Protein AF-A0AAD0WQL5-F1 (afdb_monomer)

Structure (mmCIF, N/CA/C/O backbone):
data_AF-A0AAD0WQL5-F1
#
_entry.id   AF-A0AAD0WQL5-F1
#
loop_
_atom_site.group_PDB
_atom_site.id
_atom_site.type_symbol
_atom_site.label_atom_id
_atom_site.label_alt_id
_atom_site.label_comp_id
_atom_site.label_asym_id
_atom_site.label_entity_id
_atom_site.label_seq_id
_atom_site.pdbx_PDB_ins_code
_atom_site.Cartn_x
_atom_site.Cartn_y
_atom_site.Cartn_z
_atom_site.occupancy
_atom_site.B_iso_or_equiv
_atom_site.auth_seq_id
_atom_site.auth_comp_id
_atom_site.auth_asym_id
_atom_site.auth_atom_id
_atom_site.pdbx_PDB_model_num
ATOM 1 N N . MET A 1 1 ? 11.964 1.504 4.386 1.00 55.88 1 MET A N 1
ATOM 2 C CA . MET A 1 1 ? 10.928 1.323 3.345 1.00 55.88 1 MET A CA 1
ATOM 3 C C . MET A 1 1 ? 11.602 0.713 2.138 1.00 55.88 1 MET A C 1
ATOM 5 O O . MET A 1 1 ? 12.535 1.309 1.618 1.00 55.88 1 MET A O 1
ATOM 9 N N . THR A 1 2 ? 11.240 -0.513 1.781 1.00 69.19 2 THR A N 1
ATOM 10 C CA . THR A 1 2 ? 11.925 -1.271 0.729 1.00 69.19 2 THR A CA 1
ATOM 11 C C . THR A 1 2 ? 11.198 -1.079 -0.592 1.00 69.19 2 THR A C 1
ATOM 13 O O . THR A 1 2 ? 9.980 -1.224 -0.643 1.00 69.19 2 THR A O 1
ATOM 16 N N . ALA A 1 3 ? 11.939 -0.756 -1.653 1.00 77.19 3 ALA A N 1
ATOM 17 C CA . ALA A 1 3 ? 11.394 -0.768 -3.007 1.00 77.19 3 ALA A CA 1
ATOM 18 C C . ALA A 1 3 ? 10.775 -2.150 -3.318 1.00 77.19 3 ALA A C 1
ATOM 20 O O . ALA A 1 3 ? 11.282 -3.160 -2.812 1.00 77.19 3 ALA A O 1
ATOM 21 N N . PRO A 1 4 ? 9.698 -2.219 -4.123 1.00 86.81 4 PRO A N 1
ATOM 22 C CA . PRO A 1 4 ? 9.098 -3.492 -4.507 1.00 86.81 4 PRO A CA 1
ATOM 23 C C . PRO A 1 4 ? 10.134 -4.378 -5.209 1.00 86.81 4 PRO A C 1
ATOM 25 O O . PRO A 1 4 ? 11.009 -3.898 -5.934 1.00 86.81 4 PRO A O 1
ATOM 28 N N . SER A 1 5 ? 10.044 -5.691 -4.993 1.00 89.50 5 SER A N 1
ATOM 29 C CA . SER A 1 5 ? 10.902 -6.637 -5.706 1.00 89.50 5 SER A CA 1
ATOM 30 C C . SER A 1 5 ? 10.567 -6.636 -7.200 1.00 89.50 5 SER A C 1
ATOM 32 O O . SER A 1 5 ? 9.422 -6.402 -7.587 1.00 89.50 5 SER A O 1
ATOM 34 N N . LEU A 1 6 ? 11.548 -6.955 -8.054 1.00 86.69 6 LEU A N 1
ATOM 35 C CA . LEU A 1 6 ? 11.308 -7.078 -9.499 1.00 86.69 6 LEU A CA 1
ATOM 36 C C . LEU A 1 6 ? 10.180 -8.070 -9.801 1.00 86.69 6 LEU A C 1
ATOM 38 O O . LEU A 1 6 ? 9.305 -7.751 -10.590 1.00 86.69 6 LEU A O 1
ATOM 42 N N . ARG A 1 7 ? 10.136 -9.209 -9.098 1.00 89.88 7 ARG A N 1
ATOM 43 C CA . ARG A 1 7 ? 9.077 -10.216 -9.264 1.00 89.88 7 ARG A CA 1
ATOM 44 C C . ARG A 1 7 ? 7.684 -9.667 -8.948 1.00 89.88 7 ARG A C 1
ATOM 46 O O . ARG A 1 7 ? 6.719 -10.033 -9.607 1.00 89.88 7 ARG A O 1
ATOM 53 N N . LYS A 1 8 ? 7.576 -8.800 -7.935 1.00 91.69 8 LYS A N 1
ATOM 54 C CA . LYS A 1 8 ? 6.314 -8.136 -7.598 1.00 91.69 8 LYS A CA 1
ATOM 55 C C . LYS A 1 8 ? 5.894 -7.168 -8.701 1.00 91.69 8 LYS A C 1
ATOM 57 O O . LYS A 1 8 ? 4.737 -7.183 -9.088 1.00 91.69 8 LYS A O 1
ATOM 62 N N . LEU A 1 9 ? 6.834 -6.391 -9.237 1.00 93.25 9 LEU A N 1
ATOM 63 C CA . LEU A 1 9 ? 6.569 -5.491 -10.362 1.00 93.25 9 LEU A CA 1
ATOM 64 C C . LEU A 1 9 ? 6.163 -6.249 -11.627 1.00 93.25 9 LEU A C 1
ATOM 66 O O . LEU A 1 9 ? 5.269 -5.794 -12.323 1.00 93.25 9 LEU A O 1
ATOM 70 N N . GLU A 1 10 ? 6.795 -7.388 -11.919 1.00 94.12 10 GLU A N 1
ATOM 71 C CA . GLU A 1 10 ?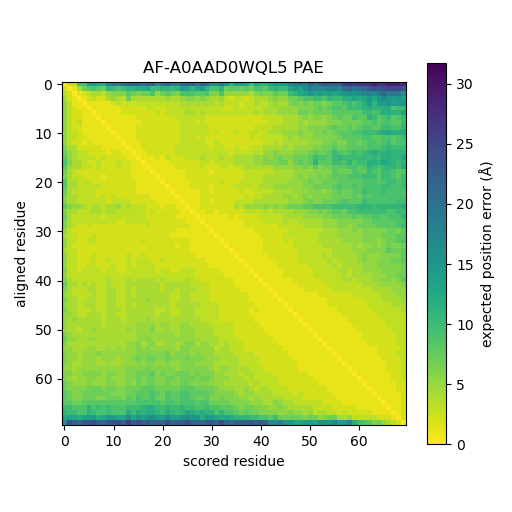 6.426 -8.226 -13.067 1.00 94.12 10 GLU A CA 1
ATOM 72 C C . GLU A 1 10 ? 4.970 -8.683 -12.976 1.00 94.12 10 GLU A C 1
ATOM 74 O O . GLU A 1 10 ? 4.221 -8.550 -13.938 1.00 94.12 10 GLU A O 1
ATOM 79 N N . PHE A 1 11 ? 4.570 -9.176 -11.802 1.00 95.00 11 PHE A N 1
ATOM 80 C CA . PHE A 1 11 ? 3.208 -9.635 -11.559 1.00 95.00 11 PHE A CA 1
ATOM 81 C C . PHE A 1 11 ? 2.194 -8.484 -11.561 1.00 95.00 11 PHE A C 1
ATOM 83 O O . PHE A 1 11 ? 1.191 -8.552 -12.260 1.00 95.00 11 PHE A O 1
ATOM 90 N N . ASP A 1 12 ? 2.455 -7.420 -10.798 1.00 94.81 12 ASP A N 1
ATOM 91 C CA . ASP A 1 12 ? 1.501 -6.322 -10.607 1.00 94.81 12 ASP A CA 1
ATOM 92 C C . ASP A 1 12 ? 1.317 -5.469 -11.879 1.00 94.81 12 ASP A C 1
ATOM 94 O O . ASP A 1 12 ? 0.256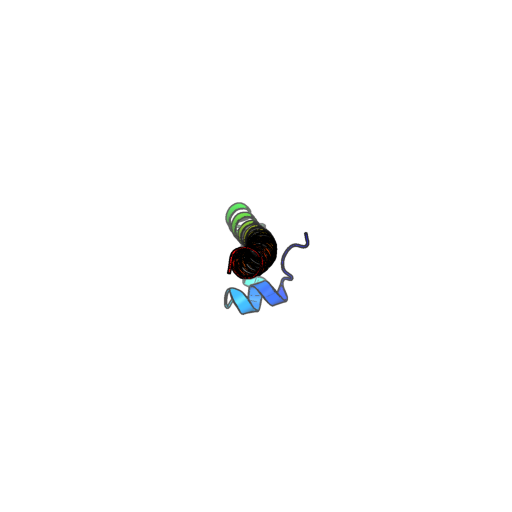 -4.878 -12.070 1.00 94.81 12 ASP A O 1
ATOM 98 N N . LEU A 1 13 ? 2.345 -5.369 -12.731 1.00 93.94 13 LEU A N 1
ATOM 99 C CA . LEU A 1 13 ? 2.308 -4.583 -13.972 1.00 93.94 13 LEU A CA 1
ATOM 100 C C . LEU A 1 13 ? 2.068 -5.439 -15.221 1.00 93.94 13 LEU A C 1
ATOM 102 O O . LEU A 1 13 ? 2.013 -4.878 -16.311 1.00 93.94 13 LEU A O 1
ATOM 106 N N . ASP A 1 14 ? 1.960 -6.761 -15.065 1.00 96.31 14 ASP A N 1
ATOM 107 C CA . ASP A 1 14 ? 1.835 -7.737 -16.153 1.00 96.31 14 ASP A CA 1
ATOM 108 C C . ASP A 1 14 ? 2.904 -7.551 -17.248 1.00 96.31 14 ASP A C 1
ATOM 110 O O . ASP A 1 14 ? 2.640 -7.414 -18.444 1.00 96.31 14 ASP A O 1
ATOM 114 N N . VAL A 1 15 ? 4.167 -7.486 -16.817 1.00 94.62 15 VAL A N 1
ATOM 115 C CA . VAL A 1 15 ? 5.328 -7.339 -17.705 1.00 94.62 15 VAL A CA 1
ATOM 116 C C . VAL A 1 15 ? 6.440 -8.301 -17.321 1.00 94.62 15 VAL A C 1
ATOM 118 O O . VAL A 1 15 ? 6.588 -8.692 -16.169 1.00 94.62 15 VAL A O 1
ATOM 121 N N . ASN A 1 16 ? 7.297 -8.638 -18.282 1.00 94.44 16 ASN A N 1
ATOM 122 C CA . ASN A 1 16 ? 8.481 -9.445 -18.004 1.00 94.44 16 ASN A CA 1
ATOM 123 C C . ASN A 1 16 ? 9.665 -8.609 -17.477 1.00 94.44 16 ASN A C 1
ATOM 125 O O . ASN A 1 16 ? 9.776 -7.395 -17.693 1.00 94.44 16 ASN A O 1
ATOM 129 N N . LYS A 1 17 ? 10.617 -9.299 -16.845 1.00 91.19 17 LYS A N 1
ATOM 130 C CA . LYS A 1 17 ? 11.866 -8.743 -16.312 1.00 91.19 17 LYS A CA 1
ATOM 131 C C . LYS A 1 17 ? 12.650 -7.909 -17.325 1.00 91.19 17 LYS A C 1
ATOM 133 O O . LYS A 1 17 ? 13.209 -6.872 -16.966 1.00 91.19 17 LYS A O 1
ATOM 138 N N . THR A 1 18 ? 12.706 -8.340 -18.584 1.00 94.44 18 THR A N 1
ATOM 139 C CA . THR A 1 18 ? 13.436 -7.632 -19.647 1.00 94.44 18 THR A CA 1
ATOM 140 C C . THR A 1 18 ? 12.827 -6.257 -19.901 1.00 94.44 18 THR A C 1
ATOM 142 O O . THR A 1 18 ? 13.559 -5.272 -19.989 1.00 94.44 18 THR A O 1
ATOM 145 N N . THR A 1 19 ? 11.498 -6.154 -19.935 1.00 94.69 19 THR A N 1
ATOM 146 C CA . THR A 1 19 ? 10.778 -4.882 -20.055 1.00 94.69 19 THR A CA 1
ATOM 147 C C . THR A 1 19 ? 11.100 -3.951 -18.889 1.00 94.69 19 THR A C 1
ATOM 149 O O . THR A 1 19 ? 11.439 -2.791 -19.120 1.00 94.69 19 THR A O 1
ATOM 152 N N . LEU A 1 20 ? 11.104 -4.454 -17.650 1.00 93.31 20 LEU A N 1
ATOM 153 C CA . LEU A 1 20 ? 11.479 -3.652 -16.477 1.00 93.31 20 LEU A CA 1
ATOM 154 C C . LEU A 1 20 ? 12.928 -3.147 -16.556 1.00 93.31 20 LEU A C 1
ATOM 156 O O . LEU A 1 20 ? 13.194 -1.976 -16.279 1.00 93.31 20 LEU A O 1
ATOM 160 N N . HIS A 1 21 ? 13.871 -3.996 -16.978 1.00 92.31 21 HIS A N 1
ATOM 161 C CA . HIS A 1 21 ? 15.258 -3.580 -17.205 1.00 92.31 21 HIS A CA 1
ATOM 162 C C . HIS A 1 21 ? 15.370 -2.524 -18.308 1.00 92.31 21 HIS A C 1
ATOM 164 O O . HIS A 1 21 ? 16.106 -1.545 -18.151 1.00 92.31 21 HIS A O 1
ATOM 170 N N . ASN A 1 22 ? 14.612 -2.684 -19.394 1.00 95.00 22 ASN A N 1
ATOM 171 C CA . ASN A 1 22 ? 14.560 -1.714 -20.478 1.00 95.00 22 ASN A CA 1
ATOM 172 C C . ASN A 1 22 ? 14.003 -0.378 -20.000 1.00 95.00 22 ASN A C 1
ATOM 174 O O . ASN A 1 22 ? 14.572 0.655 -20.340 1.00 95.00 22 ASN A O 1
ATOM 178 N N . TRP A 1 23 ? 12.952 -0.361 -19.181 1.00 95.19 23 TRP A N 1
ATOM 179 C CA . TRP A 1 23 ? 12.437 0.878 -18.600 1.00 95.19 23 TRP A CA 1
ATOM 180 C C . TRP A 1 23 ? 13.458 1.536 -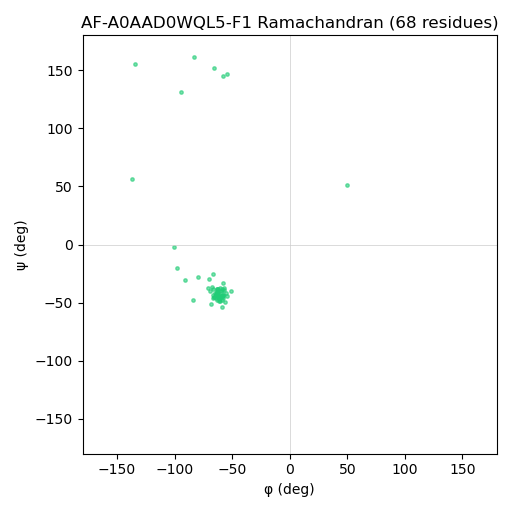17.683 1.00 95.19 23 TRP A C 1
ATOM 182 O O . TRP A 1 23 ? 13.713 2.725 -17.832 1.00 95.19 23 TRP A O 1
ATOM 192 N N . LYS A 1 24 ? 14.136 0.771 -16.823 1.00 93.19 24 LYS A N 1
ATOM 193 C CA . LYS A 1 24 ? 15.200 1.308 -15.966 1.00 93.19 24 LYS A CA 1
ATOM 194 C C . LYS A 1 24 ? 16.324 1.978 -16.771 1.00 93.19 24 LYS A C 1
ATOM 196 O O . LYS A 1 24 ? 16.848 3.000 -16.341 1.00 93.19 24 LYS A O 1
ATOM 201 N N . LYS A 1 25 ? 16.687 1.422 -17.933 1.00 95.06 25 LYS A N 1
ATOM 202 C CA . LYS A 1 25 ? 17.766 1.942 -18.793 1.00 95.06 25 LYS A CA 1
ATOM 203 C C . LYS A 1 25 ? 17.319 3.076 -19.722 1.00 95.06 25 LYS A C 1
ATOM 205 O O . LYS A 1 25 ? 18.011 4.078 -19.838 1.00 95.06 25 LYS A O 1
ATOM 210 N N . SER A 1 26 ? 16.200 2.897 -20.420 1.00 96.56 26 SER A N 1
ATOM 211 C CA . SER A 1 26 ? 15.744 3.786 -21.503 1.00 96.56 26 SER A CA 1
ATOM 212 C C . SER A 1 26 ? 14.704 4.816 -21.061 1.00 96.56 26 SER A C 1
ATOM 214 O O . SER A 1 26 ? 14.524 5.830 -21.729 1.00 96.56 26 SER A O 1
ATOM 216 N N . ARG A 1 27 ? 14.015 4.574 -19.939 1.00 95.69 27 ARG A N 1
ATOM 217 C CA . ARG A 1 27 ? 12.961 5.437 -19.381 1.00 95.69 27 ARG A CA 1
ATOM 218 C C . ARG A 1 27 ? 13.116 5.580 -17.856 1.00 95.69 27 ARG A C 1
ATOM 220 O O . ARG A 1 27 ? 12.174 5.278 -17.120 1.00 95.69 27 ARG A O 1
ATOM 227 N N . PRO A 1 28 ? 14.278 6.043 -17.357 1.00 95.38 28 PRO A N 1
ATOM 228 C CA . PRO A 1 28 ? 14.588 6.032 -15.926 1.00 95.38 28 PRO A CA 1
ATOM 229 C C . PRO A 1 28 ? 13.558 6.791 -15.079 1.00 95.38 28 PRO A C 1
ATOM 231 O O . PRO A 1 28 ? 13.154 6.284 -14.041 1.00 95.38 28 PRO A O 1
ATOM 234 N N . LYS A 1 29 ? 13.048 7.933 -15.564 1.00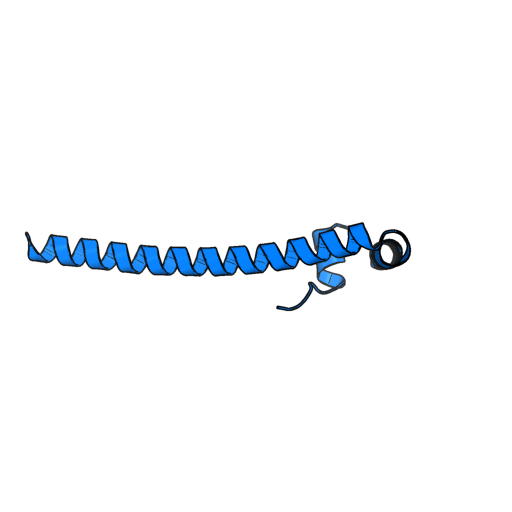 96.81 29 LYS A N 1
ATOM 235 C CA . LYS A 1 29 ? 12.005 8.712 -14.872 1.00 96.81 29 LYS A CA 1
ATOM 236 C C . LYS A 1 29 ? 10.683 7.952 -14.716 1.00 96.81 29 LYS A C 1
ATOM 238 O O . LYS A 1 29 ? 10.043 8.055 -13.680 1.00 96.81 29 LYS A O 1
ATOM 243 N N . LEU A 1 30 ? 10.277 7.180 -15.731 1.00 94.06 30 LEU A N 1
ATOM 244 C CA . LEU A 1 30 ? 9.080 6.334 -15.645 1.00 94.06 30 LEU A CA 1
ATOM 245 C C . LEU A 1 30 ? 9.293 5.221 -14.619 1.00 94.06 30 LEU A C 1
ATOM 247 O O . LEU A 1 30 ? 8.423 4.963 -13.796 1.00 94.06 30 LEU A O 1
ATOM 251 N N . PHE A 1 31 ? 10.455 4.567 -14.671 1.00 94.31 31 PHE A N 1
ATOM 252 C CA . PHE A 1 31 ? 10.787 3.504 -13.732 1.00 94.31 31 PHE A CA 1
ATOM 253 C C . PHE A 1 31 ? 10.813 4.023 -12.287 1.00 94.31 31 PHE A C 1
ATOM 255 O O . PHE A 1 31 ? 10.232 3.401 -11.407 1.00 94.31 31 PHE A O 1
ATOM 262 N N . GLU A 1 32 ? 11.427 5.182 -12.051 1.00 95.06 32 GLU A N 1
ATOM 263 C CA . GLU A 1 32 ? 11.444 5.849 -10.748 1.00 95.06 32 GLU A CA 1
ATOM 264 C C . GLU A 1 32 ? 10.035 6.210 -10.271 1.00 95.06 32 GLU A C 1
ATOM 266 O O . GLU A 1 32 ? 9.665 5.829 -9.165 1.00 95.06 32 GLU A O 1
ATOM 271 N N . PHE A 1 33 ? 9.218 6.834 -11.126 1.00 95.94 33 PHE A N 1
ATOM 272 C CA . PHE A 1 33 ? 7.824 7.157 -10.811 1.00 95.94 33 PHE A CA 1
ATOM 273 C C . PHE A 1 33 ? 7.026 5.921 -10.372 1.00 95.94 33 PHE A C 1
ATOM 275 O O . PHE A 1 33 ? 6.307 5.962 -9.374 1.00 95.94 33 PHE A O 1
ATOM 282 N N . ILE A 1 34 ? 7.191 4.800 -11.084 1.00 94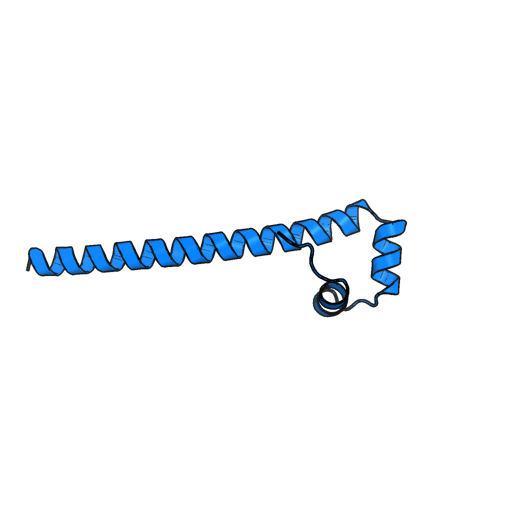.25 34 ILE A N 1
ATOM 283 C CA . ILE A 1 34 ? 6.573 3.529 -10.703 1.00 94.25 34 ILE A CA 1
ATOM 284 C C . ILE A 1 34 ? 7.049 3.134 -9.304 1.00 94.25 34 ILE A C 1
ATOM 286 O O . ILE A 1 34 ? 6.217 2.923 -8.432 1.00 94.25 34 ILE A O 1
ATOM 290 N N . ILE A 1 35 ? 8.358 3.068 -9.051 1.00 94.12 35 ILE A N 1
ATOM 291 C CA . ILE A 1 35 ? 8.895 2.660 -7.743 1.00 94.12 35 ILE A CA 1
ATOM 292 C C . ILE A 1 35 ? 8.387 3.552 -6.601 1.00 94.12 35 ILE A C 1
ATOM 294 O O . ILE A 1 35 ? 8.007 3.017 -5.556 1.00 94.12 35 ILE A O 1
ATOM 298 N N . GLU A 1 36 ? 8.352 4.871 -6.789 1.00 94.50 36 GLU A N 1
ATOM 299 C CA . GLU A 1 36 ? 7.841 5.805 -5.780 1.00 94.50 36 GLU A CA 1
ATOM 300 C C . GLU A 1 36 ? 6.355 5.566 -5.488 1.00 94.50 36 GLU A C 1
ATOM 302 O O . GLU A 1 36 ? 5.986 5.457 -4.322 1.00 94.50 36 GLU A O 1
ATOM 307 N N . SER A 1 37 ? 5.523 5.309 -6.504 1.00 94.06 37 SER A N 1
ATOM 308 C CA . SER A 1 37 ? 4.096 5.018 -6.289 1.00 94.06 37 SER A CA 1
ATOM 309 C C . SER A 1 37 ? 3.846 3.805 -5.373 1.00 94.06 37 SER A C 1
ATOM 311 O O . SER A 1 37 ? 2.901 3.797 -4.581 1.00 94.06 37 SER A O 1
ATOM 313 N N . TYR A 1 38 ? 4.720 2.790 -5.414 1.00 93.50 38 TYR A N 1
ATOM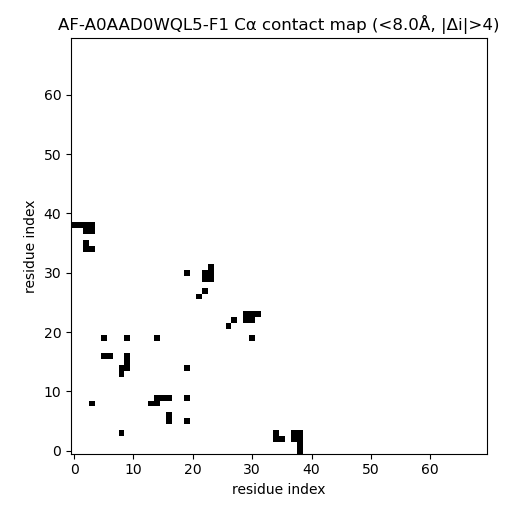 314 C CA . TYR A 1 38 ? 4.636 1.648 -4.495 1.00 93.50 38 TYR A CA 1
ATOM 315 C C . TYR A 1 38 ? 5.028 2.029 -3.068 1.00 93.50 38 TYR A C 1
ATOM 317 O O . TYR A 1 38 ? 4.420 1.532 -2.121 1.00 93.50 38 TYR A O 1
ATOM 325 N N . LYS A 1 39 ? 6.028 2.899 -2.895 1.00 91.44 39 LYS A N 1
ATOM 326 C CA . LYS A 1 39 ? 6.409 3.396 -1.567 1.00 91.44 39 LYS A CA 1
ATOM 327 C C . LYS A 1 39 ? 5.286 4.233 -0.964 1.00 91.44 39 LYS A C 1
ATOM 329 O O . LYS A 1 39 ? 4.926 4.002 0.189 1.00 91.44 39 LYS A O 1
ATOM 334 N N . ASP A 1 40 ? 4.697 5.125 -1.756 1.00 93.19 40 ASP A N 1
ATOM 335 C CA . ASP A 1 40 ? 3.577 5.967 -1.337 1.00 93.19 40 ASP A CA 1
ATOM 336 C C . ASP A 1 40 ? 2.382 5.118 -0.908 1.00 93.19 40 ASP A C 1
ATOM 338 O O . ASP A 1 40 ? 1.806 5.343 0.155 1.00 93.19 40 ASP A O 1
ATOM 342 N N . ARG A 1 41 ? 2.053 4.071 -1.673 1.00 92.69 41 ARG A N 1
ATOM 343 C CA . ARG A 1 41 ? 0.982 3.133 -1.314 1.00 92.69 41 ARG A CA 1
ATOM 344 C C . ARG A 1 41 ? 1.212 2.468 0.046 1.00 92.69 41 ARG A C 1
ATOM 346 O O . ARG A 1 41 ? 0.270 2.352 0.827 1.00 92.69 41 ARG A O 1
ATOM 353 N N . GLU A 1 42 ? 2.436 2.036 0.343 1.00 90.75 42 GLU A N 1
ATOM 354 C CA . GLU A 1 42 ? 2.766 1.425 1.639 1.00 90.75 42 GLU A CA 1
ATOM 355 C C . GLU A 1 42 ? 2.669 2.432 2.793 1.00 90.75 42 GLU A C 1
ATOM 357 O O . GLU A 1 42 ? 2.190 2.089 3.875 1.00 90.75 42 GLU A O 1
ATOM 362 N N . ILE A 1 43 ? 3.077 3.684 2.570 1.00 93.50 43 ILE A N 1
ATOM 363 C CA . ILE A 1 43 ? 2.913 4.766 3.551 1.00 93.50 43 ILE A CA 1
ATOM 364 C C . ILE A 1 43 ? 1.426 5.025 3.808 1.00 93.50 43 ILE A C 1
ATOM 366 O O . ILE A 1 43 ? 0.996 5.053 4.960 1.00 93.50 43 ILE A O 1
ATOM 370 N N . LEU A 1 44 ? 0.628 5.147 2.745 1.00 95.88 44 LEU A N 1
ATOM 371 C CA . LEU A 1 44 ? -0.817 5.350 2.842 1.00 95.88 44 LEU A CA 1
ATOM 372 C C . LEU A 1 44 ? -1.498 4.211 3.600 1.00 95.88 44 LEU A C 1
ATOM 374 O O . LEU A 1 44 ? -2.369 4.468 4.428 1.00 95.88 44 LEU A O 1
ATOM 378 N N . LYS A 1 45 ? -1.075 2.963 3.376 1.00 95.75 45 LYS A N 1
ATOM 379 C CA . LYS A 1 45 ? -1.596 1.806 4.109 1.00 95.75 45 LYS A CA 1
ATOM 380 C C . LYS A 1 45 ? -1.318 1.911 5.611 1.00 95.75 45 LYS A C 1
ATOM 382 O O . LYS A 1 45 ? -2.235 1.728 6.403 1.00 95.75 45 LYS A O 1
ATOM 387 N N . LYS A 1 46 ? -0.093 2.270 6.003 1.00 95.88 46 LYS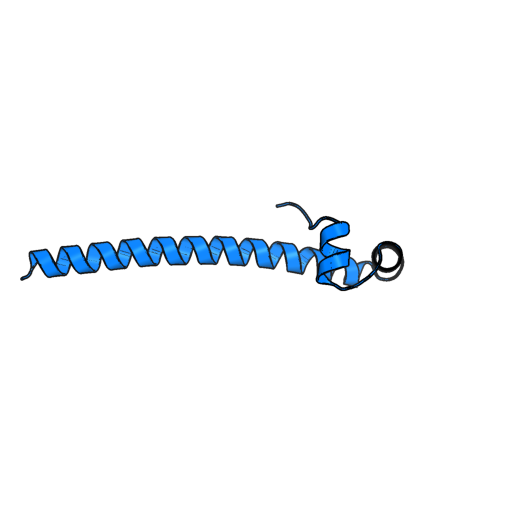 A N 1
ATOM 388 C CA . LYS A 1 46 ? 0.261 2.470 7.420 1.00 95.88 46 LYS A CA 1
ATOM 389 C C . LYS A 1 46 ? -0.518 3.612 8.060 1.00 95.88 46 LYS A C 1
ATOM 391 O O . LYS A 1 46 ? -0.974 3.489 9.191 1.00 95.88 46 LYS A O 1
ATOM 396 N N . HIS A 1 47 ? -0.681 4.722 7.343 1.00 97.62 47 HIS A N 1
ATOM 397 C CA . HIS A 1 47 ? -1.492 5.837 7.827 1.00 97.62 47 HIS A CA 1
ATOM 398 C C . HIS A 1 47 ? -2.954 5.426 8.005 1.00 97.62 47 HIS A C 1
ATOM 400 O O . HIS A 1 47 ? -3.565 5.782 9.007 1.00 97.62 47 HIS A O 1
ATOM 406 N N . LEU A 1 48 ? -3.504 4.640 7.078 1.00 98.12 48 LEU A N 1
ATOM 407 C CA . LEU A 1 48 ? -4.858 4.113 7.201 1.00 98.12 48 LEU A CA 1
ATOM 408 C C . LEU A 1 48 ? -5.008 3.200 8.425 1.00 98.12 48 LEU A C 1
ATOM 410 O O . LEU A 1 48 ? -5.975 3.343 9.165 1.00 98.12 48 LEU A O 1
ATOM 414 N N . GLU A 1 49 ? -4.056 2.295 8.660 1.00 98.25 49 GLU A N 1
ATOM 415 C CA . GLU A 1 49 ? -4.045 1.425 9.845 1.00 98.25 49 GLU A CA 1
ATOM 416 C C . GLU A 1 49 ? -4.047 2.245 11.144 1.00 98.25 49 GLU A C 1
ATOM 418 O O . GLU A 1 49 ? -4.861 1.987 12.031 1.00 98.25 49 GLU A O 1
ATOM 423 N N . LEU A 1 50 ? -3.224 3.297 11.218 1.00 98.44 50 LEU A N 1
ATOM 424 C CA . LEU A 1 50 ? -3.193 4.205 12.366 1.00 98.44 50 LEU A CA 1
ATOM 425 C C . LEU A 1 50 ? -4.524 4.949 12.562 1.00 98.44 50 LEU A C 1
ATOM 427 O O . LEU A 1 50 ? -5.005 5.071 13.686 1.00 98.44 50 LEU A O 1
ATOM 431 N N . LEU A 1 51 ? -5.140 5.435 11.481 1.00 98.50 51 LEU A N 1
ATOM 432 C CA . LEU A 1 51 ? -6.440 6.112 11.552 1.00 98.50 51 LEU A CA 1
ATOM 433 C C . LEU A 1 51 ? -7.542 5.171 12.051 1.00 98.50 51 LEU A C 1
ATOM 435 O O . LEU A 1 51 ? -8.403 5.588 12.825 1.00 98.50 51 LEU A O 1
ATOM 439 N N . LEU A 1 52 ? -7.517 3.903 11.634 1.00 98.62 52 LEU A N 1
ATOM 440 C CA . LEU A 1 52 ? -8.453 2.889 12.120 1.00 98.62 52 LEU A CA 1
ATOM 441 C C . LEU A 1 52 ? -8.253 2.608 13.614 1.00 98.62 52 LEU A C 1
ATOM 443 O O . LEU A 1 52 ? -9.233 2.509 14.350 1.00 98.62 52 LEU A O 1
ATOM 447 N N . GLU A 1 53 ? -7.007 2.526 14.079 1.00 98.56 53 GLU A N 1
ATOM 448 C CA . GLU A 1 53 ? -6.699 2.370 15.502 1.00 98.56 53 GLU A CA 1
ATOM 449 C C . GLU A 1 53 ? -7.216 3.560 16.323 1.00 98.56 53 GLU A C 1
ATOM 451 O O . GLU A 1 53 ? -7.937 3.373 17.306 1.00 98.56 53 GLU A O 1
ATOM 456 N N . GLN A 1 54 ? -6.930 4.787 15.879 1.00 98.56 54 GLN A N 1
ATOM 457 C CA . GLN A 1 54 ? -7.412 6.011 16.523 1.00 98.56 54 GLN A CA 1
ATOM 458 C C . GLN A 1 54 ? -8.939 6.066 16.574 1.00 98.56 54 GLN A C 1
ATOM 460 O O . GLN A 1 54 ? -9.512 6.379 17.619 1.00 98.56 54 GLN A O 1
ATOM 465 N N . LYS A 1 55 ? -9.606 5.717 15.469 1.00 98.56 55 LYS A N 1
ATOM 466 C CA . LYS A 1 55 ? -11.066 5.626 15.409 1.00 98.56 55 LYS A CA 1
ATOM 467 C C . LYS A 1 55 ? -11.601 4.672 16.481 1.00 98.56 55 LYS A C 1
ATOM 469 O O . LYS A 1 55 ? -12.491 5.058 17.234 1.00 98.56 55 LYS A O 1
ATOM 474 N N . ASN A 1 56 ? -11.044 3.466 16.582 1.00 98.56 56 ASN A N 1
ATOM 475 C CA . ASN A 1 56 ? -11.501 2.460 17.544 1.00 98.56 56 ASN A CA 1
ATOM 476 C C . ASN A 1 56 ? -11.335 2.930 18.999 1.00 98.56 56 ASN A C 1
ATOM 478 O O . ASN A 1 56 ? -12.201 2.676 19.837 1.00 98.56 56 ASN A O 1
ATOM 482 N N . LEU A 1 57 ? -10.239 3.632 19.311 1.00 98.62 57 LEU A N 1
ATOM 483 C CA . LEU A 1 57 ? -10.015 4.212 20.640 1.00 98.62 57 LEU A CA 1
ATOM 484 C C . LEU A 1 57 ? -11.060 5.283 20.978 1.00 98.62 57 LEU A C 1
ATOM 486 O O . LEU A 1 57 ? -11.607 5.280 22.081 1.00 98.62 57 LEU A O 1
ATOM 490 N N . ILE A 1 58 ? -11.370 6.162 20.021 1.00 98.56 58 ILE A N 1
ATOM 491 C CA . ILE A 1 58 ? -12.387 7.207 20.184 1.00 98.56 58 ILE A CA 1
ATOM 492 C C . ILE A 1 58 ? -13.7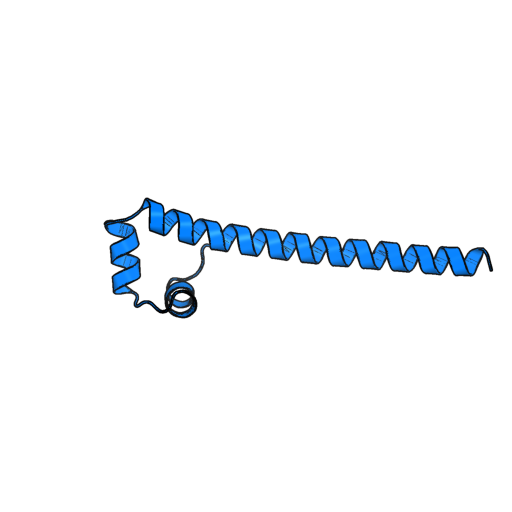73 6.584 20.378 1.00 98.56 58 ILE A C 1
ATOM 494 O O . ILE A 1 58 ? -14.493 6.968 21.296 1.00 98.56 58 ILE A O 1
ATOM 498 N N . GLU A 1 59 ? -14.146 5.595 19.561 1.00 98.56 59 GLU A N 1
ATOM 499 C CA . GLU A 1 59 ? -15.430 4.893 19.691 1.00 98.56 59 GLU A CA 1
ATOM 500 C C . GLU A 1 59 ? -15.571 4.209 21.057 1.00 98.56 59 GLU A C 1
ATOM 502 O O . GLU A 1 59 ? -16.634 4.277 21.680 1.00 98.56 59 GLU A O 1
ATOM 507 N N . LYS A 1 60 ? -14.488 3.608 21.564 1.00 98.44 60 LYS A N 1
ATOM 508 C CA . LYS A 1 60 ? -14.461 3.018 22.905 1.00 98.44 60 LYS A CA 1
ATOM 509 C C . LYS A 1 60 ? -14.702 4.066 23.994 1.00 98.44 60 LYS A C 1
ATOM 511 O O . LYS A 1 60 ? -15.530 3.824 24.869 1.00 98.44 60 LYS A O 1
ATOM 516 N N . GLU A 1 61 ? -14.031 5.217 23.941 1.00 98.31 61 GLU A N 1
ATOM 517 C CA . GLU A 1 61 ? -14.226 6.272 24.949 1.00 98.31 61 GLU A CA 1
ATOM 518 C C . GLU A 1 61 ? -15.624 6.899 24.870 1.00 98.31 61 GLU A C 1
ATOM 520 O O . GLU A 1 61 ? -16.235 7.178 25.903 1.00 98.31 61 GLU A O 1
ATOM 525 N N . ILE A 1 62 ? -16.176 7.065 23.663 1.00 98.25 62 ILE A N 1
ATOM 526 C CA . ILE A 1 62 ? -17.558 7.528 23.473 1.00 98.25 62 ILE A CA 1
ATOM 527 C C . ILE A 1 62 ? -18.534 6.587 24.182 1.00 98.25 62 ILE A C 1
ATOM 529 O O . ILE A 1 62 ? -19.423 7.057 24.891 1.00 98.25 62 ILE A O 1
ATOM 533 N N . ASN A 1 63 ? -18.372 5.273 24.016 1.00 98.25 63 ASN A N 1
ATOM 534 C CA . ASN A 1 63 ? -19.244 4.292 24.662 1.00 98.25 63 ASN A CA 1
ATOM 535 C C . ASN A 1 63 ? -19.095 4.322 26.189 1.00 98.25 63 ASN A C 1
ATOM 537 O O . ASN A 1 63 ? -20.100 4.428 26.882 1.00 98.25 63 ASN A O 1
ATOM 541 N N . LEU A 1 64 ? -17.863 4.372 26.710 1.00 98.19 64 LEU A N 1
ATOM 542 C CA . LEU A 1 64 ? -17.622 4.519 28.153 1.00 98.19 64 LEU A CA 1
ATOM 543 C C . LEU A 1 64 ? -18.252 5.794 28.725 1.00 98.19 64 LEU A C 1
ATOM 545 O O . LEU A 1 64 ? -18.773 5.792 29.836 1.00 98.19 64 LEU A O 1
ATOM 549 N N . THR A 1 65 ? -18.212 6.895 27.977 1.00 97.88 65 THR A N 1
ATOM 550 C CA . THR A 1 65 ? -18.816 8.163 28.400 1.00 97.88 65 THR A CA 1
ATOM 551 C C . THR A 1 65 ? -20.341 8.079 28.409 1.00 97.88 65 THR A C 1
ATOM 553 O O . THR A 1 65 ? -20.962 8.570 29.348 1.00 97.88 65 THR A O 1
ATOM 556 N N . LYS A 1 66 ? -20.952 7.426 27.411 1.00 97.56 66 LYS A N 1
ATOM 557 C CA . LYS A 1 66 ? -22.401 7.168 27.396 1.00 97.56 66 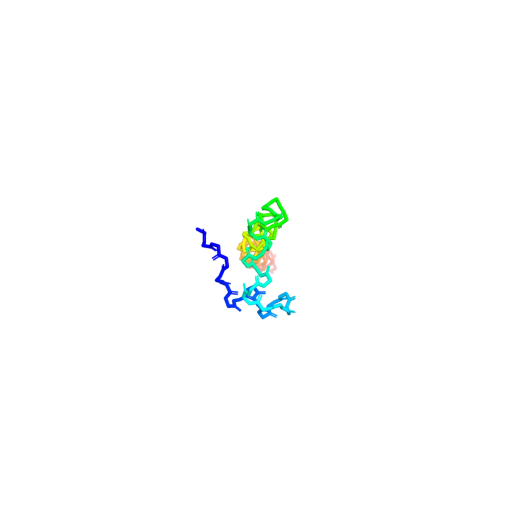LYS A CA 1
ATOM 558 C C . LYS A 1 66 ? -22.827 6.339 28.607 1.00 97.56 66 LYS A C 1
ATOM 560 O O . LYS A 1 66 ? -23.798 6.704 29.258 1.00 97.56 66 LYS A O 1
ATOM 565 N N . ASP A 1 67 ? -22.070 5.296 28.938 1.00 97.19 67 ASP A N 1
ATOM 566 C CA . ASP A 1 67 ? -22.351 4.423 30.084 1.00 97.19 67 ASP A CA 1
ATOM 567 C C . ASP A 1 67 ? -22.197 5.137 31.439 1.00 97.19 67 ASP A C 1
ATOM 569 O O . ASP A 1 67 ? -22.804 4.721 32.415 1.00 97.19 67 ASP A O 1
ATOM 573 N N . ARG A 1 68 ? -21.386 6.203 31.523 1.00 95.81 68 ARG A N 1
ATOM 574 C CA . ARG A 1 68 ? -21.229 7.020 32.745 1.00 95.81 68 ARG A CA 1
ATOM 575 C C . ARG A 1 68 ? -22.364 8.023 32.960 1.00 95.81 68 ARG A C 1
ATOM 577 O O . ARG A 1 68 ? -22.555 8.468 34.088 1.00 95.81 68 ARG A O 1
ATOM 584 N N . ILE A 1 69 ? -23.005 8.473 31.880 1.00 96.00 69 ILE A N 1
ATOM 585 C CA . ILE A 1 69 ? -24.057 9.502 31.921 1.00 96.00 69 ILE A CA 1
ATOM 586 C C . ILE A 1 69 ? -25.449 8.868 32.065 1.00 96.00 69 ILE A C 1
ATOM 588 O O . ILE A 1 69 ? -26.332 9.500 32.645 1.00 96.00 69 ILE A O 1
ATOM 592 N N . ASN A 1 70 ? -25.643 7.660 31.530 1.00 77.00 70 ASN A N 1
ATOM 593 C CA . ASN A 1 70 ? -26.868 6.870 31.698 1.00 77.00 70 ASN A CA 1
ATOM 594 C C . ASN A 1 70 ? -26.929 6.199 33.074 1.00 77.00 70 ASN A C 1
ATOM 596 O O . ASN A 1 70 ? -28.064 6.053 33.581 1.00 77.00 70 ASN A O 1
#

Secondary structure (DSSP, 8-state):
-PPPPHHHHHHHHT--HHHHHHHHHH-HHHHHHHHHHHHHHHHHHHHHHHHHHHHHHHHHHHHHHHHHH-

Foldseek 3Di:
DDFDDLVVCCVVVVHDSVVLVCCVVVVVVVNVVVRVVVVVVVVVVVVVVVVVVVVVVVVVVVVVVVVVVD

Solvent-accessible surface area (backbone atoms only — not comparable to full-atom values): 4030 Å² total; per-residue (Å²): 137,77,72,77,52,68,71,54,49,25,65,76,66,74,44,56,70,67,58,54,52,46,31,51,72,77,37,45,68,60,42,48,52,54,49,48,54,56,51,51,50,55,52,52,50,54,53,49,53,51,51,53,53,53,50,54,54,50,55,51,50,53,51,56,52,51,66,73,75,108

Sequence (70 aa):
MTAPSLRKLEFDLDVNKTTLHNWKKSRPKLFEFIIESYKDREILKKHLELLLEQKNLIEKEINLTKDRIN

Organism: NCBI:txid663365

Mean predicted aligned error: 4.51 Å

Radius of gyration: 20.9 Å; Cα contacts (8 Å, |Δi|>4): 28; chains: 1; bounding box: 45×20×54 Å

pLDDT: mean 93.76, std 6.82, range [55.88, 98.62]

=== Feature glossary ===
The record interleaves many kinds of information about one protein. Here is each kind framed as the question it answers.

Q: What known structures does this most resemble?
A: Structural nearest neighbors (via Foldseek easy-search vs the PDB). Reported per hit: target PDB id, E-value, and alignment TM-score. A TM-score above ~0.5 is the conventional threshold for 'same fold'.

Q: Where is each backbone atom in 3D?
A: The mmCIF table is the protein's shape written out atom by atom. For each backbone N, Cα, C, and carbonyl O, it records an (x, y, z) coordinate triple in Å plus the residue type, chain letter, and residue number.

Q: What are the backbone torsion angles?
A: The φ/ψ torsion pair specifies the backbone conformation at each residue. φ rotates about the N–Cα bond, ψ about the Cα–C bond. Steric clashes forbid most of the (φ, ψ) plane — the allowed regions (α-helix basin, β-sheet basin, left-handed helix) are the Ramachandran-allowed regions.

Q: Which residues are buried vs exposed?
A: Solvent-accessible surface area (SASA) is the area in Å² traced out by the centre of a 1.4 Å probe sphere (a water molecule) rolled over the protein's van der Waals surface (Shrake–Rupley / Lee–Richards construction). Buried residues have near-zero SASA; fully exposed residues can exceed 200 Å². The total SASA scales roughly with the number of surface residues.

Q: How confident is the AlphaFold model at each residue?
A: pLDDT is the predicted lDDT-Cα score: AlphaFold's confidence that the local environment of each residue (all inter-atomic distances within 15 Å) is correctly placed. It is a per-residue number between 0 and 100, with higher meaning more reliable.

Q: What does the local fold look like, residue by residue?
A: 3Di is Foldseek's structural alphabet. Each residue is assigned one of twenty discrete states based on how its Cα sits relative to its spatial (not sequential) neighbors. Aligning 3Di strings finds structural homologs roughly as well as full 3D superposition, but orders of magnitude faster.

Q: How big and how compact is the whole molecule?
A: Radius of gyration (Rg) is the root-mean-square distance of Cα atoms from their centroid — a single number for overall size and compactness. A globular domain of N residues has Rg ≈ 2.2·N^0.38 Å; an extended or disordered chain has a much larger Rg. The Cα contact count is the number of residue pairs whose Cα atoms are within 8 Å and are more than four positions apart in sequence — a standard proxy for tertiary packing density. The bounding box is the smallest axis-aligned box enclosing all Cα atoms.

Q: Which residues are in helices, strands, or loops?
A: DSSP 8-state secondary structure assigns each residue one of H (α-helix), G (3₁₀-helix), I (π-helix), E (extended β-strand), B (isolated β-bridge), T (hydrogen-bonded turn), S (bend), or '-' (coil). The assignment is computed from backbone hydrogen-bond geometry via the Kabsch–Sander algorithm.

Q: How mobile is each atom in the crystal?
A: Crystallographic B-factors measure how much each atom's electron density is smeared out, in Å². They rise in mobile loops and surface residues and fall in the buried interior. In AlphaFold models this column is repurposed to hold pLDDT instead.

Q: What if only a Cα trace is available?
A: P-SEA three-state annotation labels each residue as helix, strand, or coil based purely on the geometry of the Cα trace. It serves as a fallback when the full backbone (and thus DSSP) is unavailable.

Q: What family and function is it annotated with?
A: Database cross-references. InterPro integrates a dozen domain/family signature databases into unified entries with residue-range hits. GO terms attach function/process/location labels with evidence codes. CATH codes position the fold in a four-level structural taxonomy. Organism is the NCBI-taxonomy species name.

Q: Are the domains correctly placed relative to each other?
A: Predicted Aligned Error (PAE) is an AlphaFold confidence matrix: entry (i, j) is the expected error in the position of residue j, in ångströms, when the prediction is superimposed on the true structure at residue i. Low PAE within a block of residues means that block is internally rigid and well-predicted; high PAE between two blocks means their relative placement is uncertain even if each block individually is confident.

Q: What do the diagnostic plots show?
A: Three diagnostic plots accompany the record. The Cα contact map visualizes the tertiary structure as a 2D adjacency matrix (8 Å cutoff, sequence-local contacts suppressed). The Ramachandran plot shows the distribution of backbone (φ, ψ) torsions, with points in the α and β basins reflecting secondary structure content. The PAE plot shows AlphaFold's inter-residue confidence as a color matrix.

Q: What is the amino-acid chain?
A: Primary structure: the covalent order of the twenty standard amino acids along the backbone. Two proteins with the same sequence will (almost always) fold to the same structure; two with 30% identity often share a fold but not the details.

Q: What do the rendered images show?
A: The six renders are orthographic views along the three Cartesian axes in both directions. Representation (cartoon, sticks, or surface) and color scheme (sequence-rainbow or by-chain) vary across proteins so the training set covers all the common visualization conventions.